Protein 2A3D (pdb70)

Structure (mmCIF, N/CA/C/O backbone):
data_2A3D
#
_entry.id   2A3D
#
_cell.length_a   1.000
_cell.length_b   1.000
_cell.length_c   1.000
_cell.angle_alpha   90.00
_cell.angle_beta   90.00
_cell.angle_gamma   90.00
#
_symmetry.space_group_name_H-M   'P 1'
#
loop_
_atom_site.group_PDB
_atom_site.id
_atom_site.type_symbol
_atom_site.label_atom_id
_atom_site.label_alt_id
_atom_site.label_comp_id
_atom_site.label_asym_id
_atom_site.label_entity_id
_atom_site.label_seq_id
_atom_site.pdbx_PDB_ins_code
_atom_site.Cartn_x
_atom_site.Cartn_y
_atom_site.Cartn_z
_atom_site.occupancy
_atom_site.B_iso_or_equiv
_atom_site.auth_seq_id
_atom_site.auth_comp_id
_atom_site.auth_asym_id
_atom_site.auth_atom_id
_atom_site.pdbx_PDB_model_num
ATOM 1 N N . MET A 1 1 ? 55.881 8.038 16.840 1.00 0.00 1 MET A N 1
ATOM 2 C CA . MET A 1 1 ? 56.203 9.492 16.942 1.00 0.00 1 MET A CA 1
ATOM 3 C C . MET A 1 1 ? 56.556 10.053 15.560 1.00 0.00 1 MET A C 1
ATOM 4 O O . MET A 1 1 ? 56.095 9.567 14.547 1.00 0.00 1 MET A O 1
ATOM 20 N N . GLY A 1 2 ? 57.369 11.073 15.512 1.00 0.00 2 GLY A N 1
ATOM 21 C CA . GLY A 1 2 ? 57.749 11.663 14.196 1.00 0.00 2 GLY A CA 1
ATOM 22 C C . GLY A 1 2 ? 58.308 10.568 13.285 1.00 0.00 2 GLY A C 1
ATOM 23 O O . GLY A 1 2 ? 58.266 10.673 12.075 1.00 0.00 2 GLY A O 1
ATOM 27 N N . SER A 1 3 ? 58.831 9.517 13.855 1.00 0.00 3 SER A N 1
ATOM 28 C CA . SER A 1 3 ? 59.391 8.417 13.018 1.00 0.00 3 SER A CA 1
ATOM 29 C C . SER A 1 3 ? 58.303 7.847 12.104 1.00 0.00 3 SER A C 1
ATOM 30 O O . SER A 1 3 ? 58.435 7.837 10.897 1.00 0.00 3 SER A O 1
ATOM 38 N N . TRP A 1 4 ? 57.228 7.374 12.672 1.00 0.00 4 TRP A N 1
ATOM 39 C CA . TRP A 1 4 ? 56.131 6.807 11.835 1.00 0.00 4 TRP A CA 1
ATOM 40 C C . TRP A 1 4 ? 55.463 7.911 11.006 1.00 0.00 4 TRP A C 1
ATOM 41 O O . TRP A 1 4 ? 54.683 7.640 10.116 1.00 0.00 4 TRP A O 1
ATOM 62 N N . ALA A 1 5 ? 55.759 9.153 11.288 1.00 0.00 5 ALA A N 1
ATOM 63 C CA . ALA A 1 5 ? 55.134 10.261 10.511 1.00 0.00 5 ALA A CA 1
ATOM 64 C C . ALA A 1 5 ? 55.687 10.286 9.083 1.00 0.00 5 ALA A C 1
ATOM 65 O O . ALA A 1 5 ? 54.957 10.467 8.128 1.00 0.00 5 ALA A O 1
ATOM 72 N N . GLU A 1 6 ? 56.971 10.107 8.929 1.00 0.00 6 GLU A N 1
ATOM 73 C CA . GLU A 1 6 ? 57.568 10.122 7.562 1.00 0.00 6 GLU A CA 1
ATOM 74 C C . GLU A 1 6 ? 57.289 8.798 6.845 1.00 0.00 6 GLU A C 1
ATOM 75 O O . GLU A 1 6 ? 57.137 8.754 5.640 1.00 0.00 6 GLU A O 1
ATOM 87 N N . PHE A 1 7 ? 57.221 7.718 7.575 1.00 0.00 7 PHE A N 1
ATOM 88 C CA . PHE A 1 7 ? 56.952 6.399 6.932 1.00 0.00 7 PHE A CA 1
ATOM 89 C C . PHE A 1 7 ? 55.552 6.387 6.313 1.00 0.00 7 PHE A C 1
ATOM 90 O O . PHE A 1 7 ? 55.295 5.695 5.348 1.00 0.00 7 PHE A O 1
ATOM 107 N N . LYS A 1 8 ? 54.644 7.148 6.860 1.00 0.00 8 LYS A N 1
ATOM 108 C CA . LYS A 1 8 ? 53.261 7.179 6.301 1.00 0.00 8 LYS A CA 1
ATOM 109 C C . LYS A 1 8 ? 53.236 7.985 5.000 1.00 0.00 8 LYS A C 1
ATOM 110 O O . LYS A 1 8 ? 52.484 7.693 4.091 1.00 0.00 8 LYS A O 1
ATOM 129 N N . GLN A 1 9 ? 54.053 8.999 4.902 1.00 0.00 9 GLN A N 1
ATOM 130 C CA . GLN A 1 9 ? 54.074 9.821 3.658 1.00 0.00 9 GLN A CA 1
ATOM 131 C C . GLN A 1 9 ? 54.693 9.021 2.508 1.00 0.00 9 GLN A C 1
ATOM 132 O O . GLN A 1 9 ? 54.452 9.293 1.349 1.00 0.00 9 GLN A O 1
ATOM 146 N N . ARG A 1 10 ? 55.490 8.035 2.820 1.00 0.0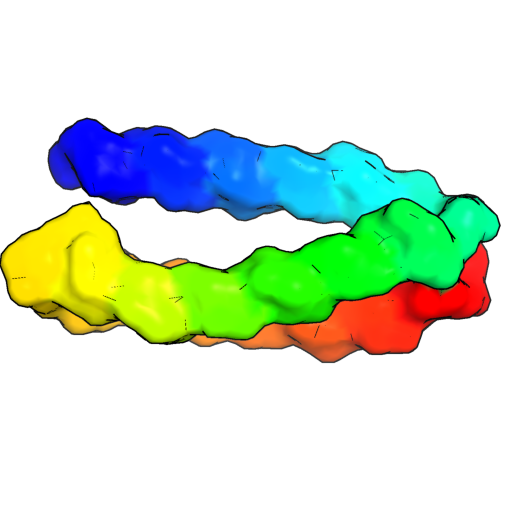0 10 ARG A N 1
ATOM 147 C CA . ARG A 1 10 ? 56.124 7.219 1.744 1.00 0.00 10 ARG A CA 1
ATOM 148 C C . ARG A 1 10 ? 55.108 6.234 1.160 1.00 0.00 10 ARG A C 1
ATOM 149 O O . ARG A 1 10 ? 55.005 6.074 -0.039 1.00 0.00 10 ARG A O 1
ATOM 170 N N . LEU A 1 11 ? 54.355 5.576 1.999 1.00 0.00 11 LEU A N 1
ATOM 171 C CA . LEU A 1 11 ? 53.344 4.602 1.492 1.00 0.00 11 LEU A CA 1
ATOM 172 C C . LEU A 1 11 ? 52.363 5.306 0.549 1.00 0.00 11 LEU A C 1
ATOM 173 O O . LEU A 1 11 ? 51.837 4.715 -0.374 1.00 0.00 11 LEU A O 1
ATOM 189 N N . ALA A 1 12 ? 52.119 6.569 0.766 1.00 0.00 12 ALA A N 1
ATOM 190 C CA . ALA A 1 12 ? 51.180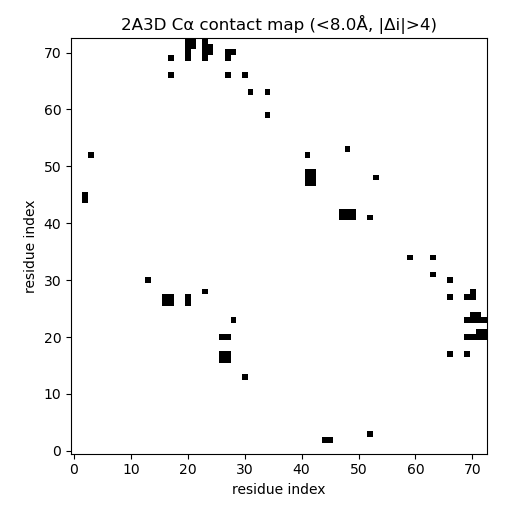 7.308 -0.125 1.00 0.00 12 ALA A CA 1
ATOM 191 C C . ALA A 1 12 ? 51.895 7.707 -1.418 1.00 0.00 12 ALA A C 1
ATOM 192 O 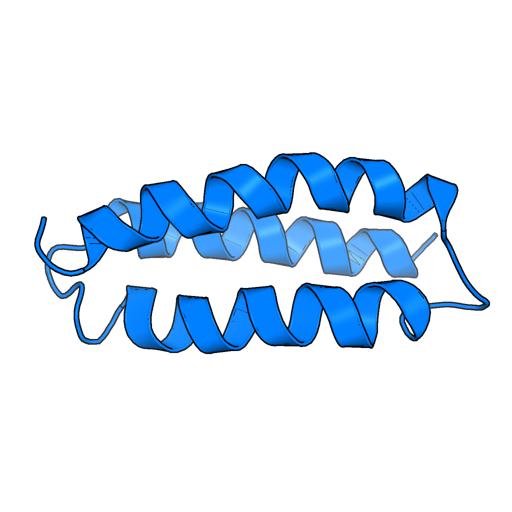O . ALA A 1 12 ? 51.288 7.836 -2.463 1.00 0.00 12 ALA A O 1
ATOM 199 N N . ALA A 1 13 ? 53.185 7.898 -1.355 1.00 0.00 13 ALA A N 1
ATOM 200 C CA . ALA A 1 13 ? 53.944 8.284 -2.578 1.00 0.00 13 ALA A CA 1
ATOM 201 C C . ALA A 1 13 ? 53.894 7.152 -3.608 1.00 0.00 13 ALA A C 1
ATOM 202 O O . ALA A 1 13 ? 53.899 7.385 -4.800 1.00 0.00 13 ALA A O 1
ATOM 209 N N . ILE A 1 14 ? 53.842 5.928 -3.157 1.00 0.00 14 ILE A N 1
ATOM 210 C CA . ILE A 1 14 ? 53.787 4.786 -4.114 1.00 0.00 14 ILE A CA 1
ATOM 211 C C . ILE A 1 14 ? 52.355 4.585 -4.622 1.00 0.00 14 ILE A C 1
ATOM 212 O O . ILE A 1 14 ? 52.119 3.834 -5.543 1.00 0.00 14 ILE A O 1
ATOM 228 N N . LYS A 1 15 ? 51.393 5.241 -4.029 1.00 0.00 15 LYS A N 1
ATOM 229 C CA . LYS A 1 15 ? 49.986 5.067 -4.492 1.00 0.00 15 LYS A CA 1
ATOM 230 C C . LYS A 1 15 ? 49.739 5.851 -5.785 1.00 0.00 15 LYS A C 1
ATOM 231 O O . LYS A 1 15 ? 48.944 5.460 -6.616 1.00 0.00 15 LYS A O 1
ATOM 250 N N . THR A 1 16 ? 50.407 6.957 -5.960 1.00 0.00 16 THR A N 1
ATOM 251 C CA . THR A 1 16 ? 50.196 7.763 -7.200 1.00 0.00 16 THR A CA 1
ATOM 252 C C . THR A 1 16 ? 51.080 7.245 -8.340 1.00 0.00 16 THR A C 1
ATOM 253 O O . THR A 1 16 ? 50.621 7.020 -9.444 1.00 0.00 16 THR A O 1
ATOM 264 N N . ARG A 1 17 ? 52.345 7.058 -8.083 1.00 0.00 17 ARG A N 1
ATOM 265 C CA . ARG A 1 17 ? 53.259 6.562 -9.154 1.00 0.00 17 ARG A CA 1
ATOM 266 C C . ARG A 1 17 ? 52.737 5.242 -9.729 1.00 0.00 17 ARG A C 1
ATOM 267 O O . ARG A 1 17 ? 52.629 5.072 -10.931 1.00 0.00 17 ARG A O 1
ATOM 288 N N . LEU A 1 18 ? 52.409 4.306 -8.883 1.00 0.00 18 LEU A N 1
ATOM 289 C CA . LEU A 1 18 ? 51.892 3.005 -9.386 1.00 0.00 18 LEU A CA 1
ATOM 290 C C . LEU A 1 18 ? 50.493 3.177 -9.985 1.00 0.00 18 LEU A C 1
ATOM 291 O O . LEU A 1 18 ? 49.958 2.274 -10.598 1.00 0.00 18 LEU A O 1
ATOM 307 N N . GLN A 1 19 ? 49.897 4.329 -9.829 1.00 0.00 19 GLN A N 1
ATOM 308 C CA . GLN A 1 19 ? 48.545 4.545 -10.412 1.00 0.00 19 GLN A CA 1
ATOM 309 C C . GLN A 1 19 ? 48.657 4.635 -11.937 1.00 0.00 19 GLN A C 1
ATOM 310 O O . GLN A 1 19 ? 47.694 4.445 -12.654 1.00 0.00 19 GLN A O 1
ATOM 324 N N . ALA A 1 20 ? 49.832 4.923 -12.438 1.00 0.00 20 ALA A N 1
ATOM 325 C CA . ALA A 1 20 ? 50.012 5.023 -13.915 1.00 0.00 20 ALA A CA 1
ATOM 326 C C . ALA A 1 20 ? 50.578 3.712 -14.472 1.00 0.00 20 ALA A C 1
ATOM 327 O O . ALA A 1 20 ? 49.875 2.943 -15.096 1.00 0.00 20 ALA A O 1
ATOM 334 N N . LEU A 1 21 ? 51.848 3.454 -14.257 1.00 0.00 21 LEU A N 1
ATOM 335 C CA . LEU A 1 21 ? 52.468 2.202 -14.772 1.00 0.00 21 LEU A CA 1
ATOM 336 C C . LEU A 1 21 ? 52.395 2.147 -16.299 1.00 0.00 21 LEU A C 1
ATOM 337 O O . LEU A 1 21 ? 52.689 1.135 -16.904 1.00 0.00 21 LEU A O 1
ATOM 353 N N . GLY A 1 22 ? 52.069 3.244 -16.934 1.00 0.00 22 GLY A N 1
ATOM 354 C CA . GLY A 1 22 ? 52.058 3.253 -18.417 1.00 0.00 22 GLY A CA 1
ATOM 355 C C . GLY A 1 22 ? 53.522 3.235 -18.834 1.00 0.00 22 GLY A C 1
ATOM 356 O O . GLY A 1 22 ? 53.913 2.606 -19.796 1.00 0.00 22 GLY A O 1
ATOM 360 N N . GLY A 1 23 ? 54.339 3.900 -18.059 1.00 0.00 23 GLY A N 1
ATOM 361 C CA . GLY A 1 23 ? 55.794 3.916 -18.323 1.00 0.00 23 GLY A CA 1
ATOM 362 C C . GLY A 1 23 ? 56.379 2.657 -17.688 1.00 0.00 23 GLY A C 1
ATOM 363 O O . GLY A 1 23 ? 57.276 2.037 -18.217 1.00 0.00 23 GLY A O 1
ATOM 367 N N . SER A 1 24 ? 55.834 2.285 -16.556 1.00 0.00 24 SER A N 1
ATOM 368 C CA . SER A 1 24 ? 56.276 1.058 -15.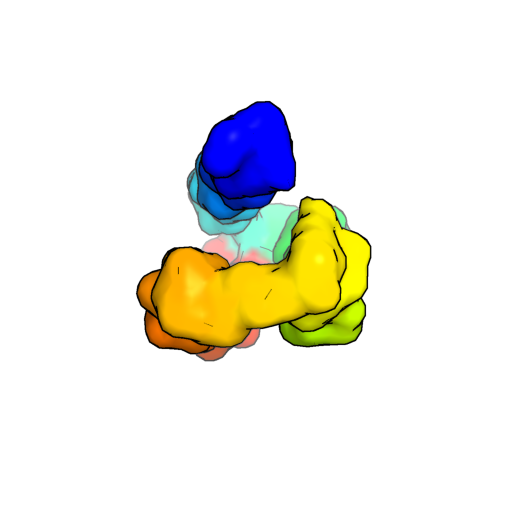823 1.00 0.00 24 SER A CA 1
ATOM 369 C C . SER A 1 24 ? 57.803 0.965 -15.702 1.00 0.00 24 SER A C 1
ATOM 370 O O . SER A 1 24 ? 58.371 1.310 -14.686 1.00 0.00 24 SER A O 1
ATOM 378 N N . GLU A 1 25 ? 58.457 0.477 -16.722 1.00 0.00 25 GLU A N 1
ATOM 379 C CA . GLU A 1 25 ? 59.951 0.322 -16.696 1.00 0.00 25 GLU A CA 1
ATOM 380 C C . GLU A 1 25 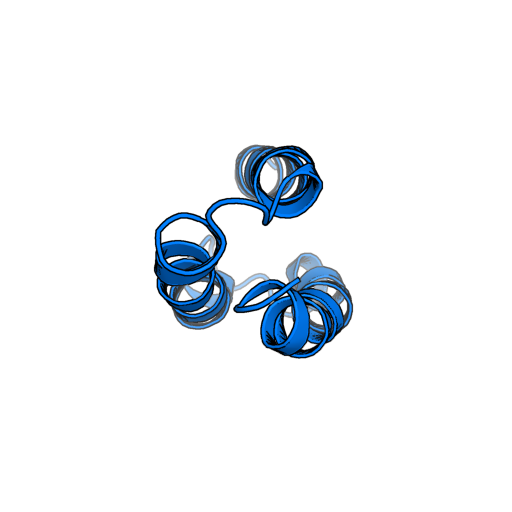? 60.643 1.489 -15.974 1.00 0.00 25 GLU A C 1
ATOM 381 O O . GLU A 1 25 ? 61.535 1.289 -15.176 1.00 0.00 25 GLU A O 1
ATOM 393 N N . ALA A 1 26 ? 60.246 2.701 -16.246 1.00 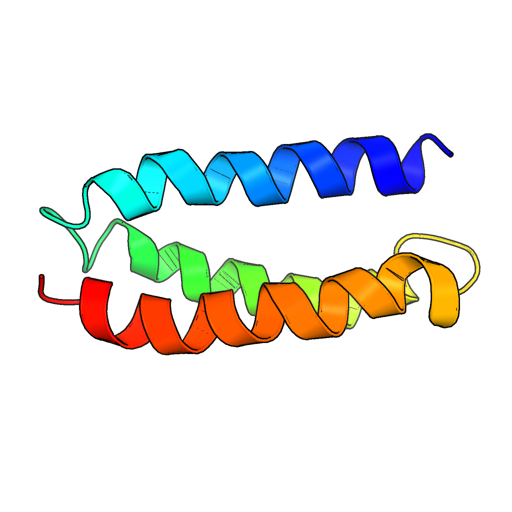0.00 26 ALA A N 1
ATOM 394 C CA . ALA A 1 26 ? 60.894 3.864 -15.565 1.00 0.00 26 ALA A CA 1
ATOM 395 C C . ALA A 1 26 ? 60.084 4.298 -14.335 1.00 0.00 26 ALA A C 1
ATOM 396 O O . ALA A 1 26 ? 60.483 5.179 -13.598 1.00 0.00 26 ALA A O 1
ATOM 403 N N . GLU A 1 27 ? 58.945 3.701 -14.118 1.00 0.00 27 GLU A N 1
ATOM 404 C CA . GLU A 1 27 ? 58.099 4.086 -12.952 1.00 0.00 27 GLU A CA 1
ATOM 405 C C . GLU A 1 27 ? 58.351 3.164 -11.751 1.00 0.00 27 GLU A C 1
ATOM 406 O O . GLU A 1 27 ? 58.971 3.540 -10.764 1.00 0.00 27 GLU A O 1
ATOM 418 N N . LEU A 1 28 ? 57.864 1.956 -11.813 1.00 0.00 28 LEU A N 1
ATOM 419 C CA . LEU A 1 28 ? 58.060 1.034 -10.666 1.00 0.00 28 LEU A CA 1
ATOM 420 C C . LEU A 1 28 ? 59.445 0.372 -10.700 1.00 0.00 28 LEU A C 1
ATOM 421 O O . LEU A 1 28 ? 59.704 -0.570 -9.977 1.00 0.00 28 LEU A O 1
ATOM 437 N N . ALA A 1 29 ? 60.359 0.884 -11.482 1.00 0.00 29 ALA A N 1
ATOM 438 C CA . ALA A 1 29 ? 61.727 0.306 -11.472 1.00 0.00 29 ALA A CA 1
ATOM 439 C C . ALA A 1 29 ? 62.385 0.789 -10.182 1.00 0.00 29 ALA A C 1
ATOM 440 O O . ALA A 1 29 ? 62.945 0.026 -9.411 1.00 0.00 29 ALA A O 1
ATOM 447 N N . ALA A 1 30 ? 62.263 2.064 -9.923 1.00 0.00 30 ALA A N 1
ATOM 448 C CA . ALA A 1 30 ? 62.817 2.624 -8.669 1.00 0.00 30 ALA A CA 1
ATOM 449 C C . ALA A 1 30 ? 62.013 2.059 -7.501 1.00 0.00 30 ALA A C 1
ATOM 450 O O . ALA A 1 30 ? 62.509 1.922 -6.401 1.00 0.00 30 ALA A O 1
ATOM 457 N N . PHE A 1 31 ? 60.770 1.701 -7.742 1.00 0.00 31 PHE A N 1
ATOM 458 C CA . PHE A 1 31 ? 59.938 1.108 -6.646 1.00 0.00 31 PHE A CA 1
ATOM 459 C C . PHE A 1 31 ? 60.719 -0.015 -5.959 1.00 0.00 31 PHE A C 1
ATOM 460 O O . PHE A 1 31 ? 60.916 -0.010 -4.763 1.00 0.00 31 PHE A O 1
ATOM 477 N N . GLU A 1 32 ? 61.166 -0.981 -6.723 1.00 0.00 32 GLU A N 1
ATOM 478 C CA . GLU A 1 32 ? 61.940 -2.113 -6.133 1.00 0.00 32 GLU A CA 1
ATOM 479 C C . GLU A 1 32 ? 63.057 -1.570 -5.244 1.00 0.00 32 GLU A C 1
ATOM 480 O O . GLU A 1 32 ? 63.296 -2.062 -4.160 1.00 0.00 32 GLU A O 1
ATOM 492 N N . LYS A 1 33 ? 63.735 -0.547 -5.688 1.00 0.00 33 LYS A N 1
ATOM 493 C CA . LYS A 1 33 ? 64.824 0.030 -4.849 1.00 0.00 33 LYS A CA 1
ATOM 494 C C . LYS A 1 33 ? 64.238 0.583 -3.542 1.00 0.00 33 LYS A C 1
ATOM 495 O O . LYS A 1 33 ? 64.944 0.803 -2.577 1.00 0.00 33 LYS A O 1
ATOM 514 N N . GLU A 1 34 ? 62.949 0.809 -3.506 1.00 0.00 34 GLU A N 1
ATOM 515 C CA . GLU A 1 34 ? 62.315 1.347 -2.267 1.00 0.00 34 GLU A CA 1
ATOM 516 C C . GLU A 1 34 ? 62.066 0.219 -1.261 1.00 0.00 34 GLU A C 1
ATOM 517 O O . GLU A 1 34 ? 62.701 0.155 -0.228 1.00 0.00 34 GLU A O 1
ATOM 529 N N . ILE A 1 35 ? 61.137 -0.661 -1.554 1.00 0.00 35 ILE A N 1
ATOM 530 C CA . ILE A 1 35 ? 60.830 -1.797 -0.601 1.00 0.00 35 ILE A CA 1
ATOM 531 C C . ILE A 1 35 ? 62.129 -2.406 -0.054 1.00 0.00 35 ILE A C 1
ATOM 532 O O . ILE A 1 35 ? 62.165 -2.926 1.044 1.00 0.00 35 ILE A O 1
ATOM 548 N N . ALA A 1 36 ? 63.201 -2.333 -0.797 1.00 0.00 36 ALA A N 1
ATOM 549 C CA . ALA A 1 36 ? 64.488 -2.892 -0.293 1.00 0.00 36 ALA A CA 1
ATOM 550 C C . ALA A 1 36 ? 64.947 -2.079 0.919 1.00 0.00 36 ALA A C 1
ATOM 551 O O . ALA A 1 36 ? 65.306 -2.620 1.949 1.00 0.00 36 ALA A O 1
ATOM 558 N N . ALA A 1 37 ? 64.918 -0.779 0.808 1.00 0.00 37 ALA A N 1
ATOM 559 C CA . ALA A 1 37 ? 65.331 0.075 1.956 1.00 0.00 37 ALA A CA 1
ATOM 560 C C . ALA A 1 37 ? 64.228 0.097 3.024 1.00 0.00 37 ALA A C 1
ATOM 561 O O . ALA A 1 37 ? 64.382 0.692 4.072 1.00 0.00 37 ALA A O 1
ATOM 568 N N . PHE A 1 38 ? 63.116 -0.548 2.770 1.00 0.00 38 PHE A N 1
ATOM 569 C CA . PHE A 1 38 ? 62.015 -0.562 3.774 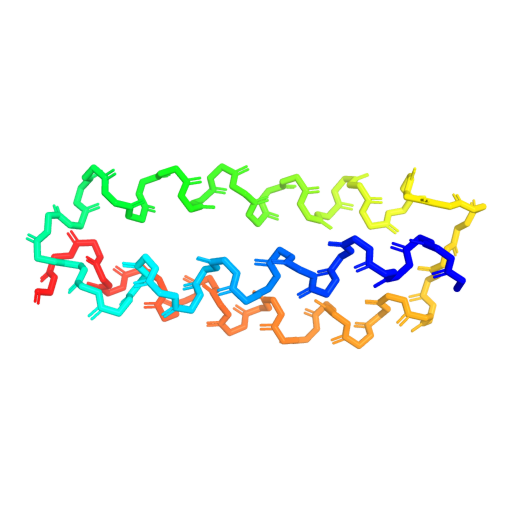1.00 0.00 38 PHE A CA 1
ATOM 570 C C . PHE A 1 38 ? 62.313 -1.597 4.860 1.00 0.00 38 PHE A C 1
ATOM 571 O O . PHE A 1 38 ? 61.803 -1.522 5.957 1.00 0.00 38 PHE A O 1
ATOM 588 N N . GLU A 1 39 ? 63.138 -2.561 4.563 1.00 0.00 39 GLU A N 1
ATOM 589 C CA . GLU A 1 39 ? 63.469 -3.595 5.583 1.00 0.00 39 GLU A CA 1
ATOM 590 C C . GLU A 1 39 ? 64.719 -3.175 6.360 1.00 0.00 39 GLU A C 1
ATOM 591 O O . GLU A 1 39 ? 64.726 -3.142 7.576 1.00 0.00 39 GLU A O 1
ATOM 603 N N . SER A 1 40 ? 65.776 -2.850 5.667 1.00 0.00 40 SER A N 1
ATOM 604 C CA . SER A 1 40 ? 67.023 -2.428 6.367 1.00 0.00 40 SER A CA 1
ATOM 605 C C . SER A 1 40 ? 66.754 -1.193 7.233 1.00 0.00 40 SER A C 1
ATOM 606 O O . SER A 1 40 ? 67.381 -0.988 8.254 1.00 0.00 40 SER A O 1
ATOM 614 N N . GLU A 1 41 ? 65.826 -0.368 6.833 1.00 0.00 41 GLU A N 1
ATOM 615 C CA . GLU A 1 41 ? 65.518 0.855 7.630 1.00 0.00 41 GLU A CA 1
ATOM 616 C C . GLU A 1 41 ? 64.465 0.546 8.699 1.00 0.00 41 GLU A C 1
ATOM 617 O O . GLU A 1 41 ? 64.482 1.108 9.775 1.00 0.00 41 GLU A O 1
ATOM 629 N N . LEU A 1 42 ? 63.551 -0.344 8.410 1.00 0.00 42 LEU A N 1
ATOM 630 C CA . LEU A 1 42 ? 62.491 -0.696 9.408 1.00 0.00 42 LEU A CA 1
ATOM 631 C C . LEU A 1 42 ? 63.099 -0.923 10.795 1.00 0.00 42 LEU A C 1
ATOM 632 O O . LEU A 1 42 ? 62.479 -0.656 11.806 1.00 0.00 42 LEU A O 1
ATOM 648 N N . GLN A 1 43 ? 64.307 -1.409 10.854 1.00 0.00 43 GLN A N 1
ATOM 649 C CA . GLN A 1 43 ? 64.947 -1.646 12.179 1.00 0.00 43 GLN A CA 1
ATOM 650 C C . GLN A 1 43 ? 65.815 -0.447 12.571 1.00 0.00 43 GLN A C 1
ATOM 651 O O . GLN A 1 43 ? 66.006 -0.161 13.736 1.00 0.00 43 GLN A O 1
ATOM 665 N N . ALA A 1 44 ? 66.349 0.249 11.606 1.00 0.00 44 ALA A N 1
ATOM 666 C CA . ALA A 1 44 ? 67.214 1.422 11.923 1.00 0.00 44 ALA A CA 1
ATOM 667 C C . ALA A 1 44 ? 66.415 2.731 11.882 1.00 0.00 44 ALA A C 1
ATOM 668 O O . ALA A 1 44 ? 66.976 3.805 11.961 1.00 0.00 44 ALA A O 1
ATOM 675 N N . TYR A 1 45 ? 65.116 2.661 11.753 1.00 0.00 45 TYR A N 1
ATOM 676 C CA . TYR A 1 45 ? 64.317 3.921 11.702 1.00 0.00 45 TYR A CA 1
ATOM 677 C C . TYR A 1 45 ? 64.120 4.497 13.115 1.00 0.00 45 TYR A C 1
ATOM 678 O O . TYR A 1 45 ? 63.758 5.645 13.281 1.00 0.00 45 TYR A O 1
ATOM 696 N N . LYS A 1 46 ? 64.360 3.711 14.129 1.00 0.00 46 LYS A N 1
ATOM 697 C CA . LYS A 1 46 ? 64.194 4.215 15.520 1.00 0.00 46 LYS A CA 1
ATOM 698 C C . LYS A 1 46 ? 65.008 3.336 16.463 1.00 0.00 46 LYS A C 1
ATOM 699 O O . LYS A 1 46 ? 65.917 2.647 16.043 1.00 0.00 46 LYS A O 1
ATOM 718 N N . GLY A 1 47 ? 64.689 3.325 17.730 1.00 0.00 47 GLY A N 1
ATOM 719 C CA . GLY A 1 47 ? 65.454 2.453 18.667 1.00 0.00 47 GLY A CA 1
ATOM 720 C C . GLY A 1 47 ? 65.424 1.026 18.116 1.00 0.00 47 GLY A C 1
ATOM 721 O O . GLY A 1 47 ? 66.442 0.380 17.977 1.00 0.00 47 GLY A O 1
ATOM 725 N N . LYS A 1 48 ? 64.248 0.557 17.778 1.00 0.00 48 LYS A N 1
ATOM 726 C CA . LYS A 1 48 ? 64.080 -0.816 17.201 1.00 0.00 48 LYS A CA 1
ATOM 727 C C . LYS A 1 48 ? 62.591 -1.160 17.154 1.00 0.00 48 LYS A C 1
ATOM 728 O O . LYS A 1 48 ? 62.158 -2.169 17.673 1.00 0.00 48 LYS A O 1
ATOM 747 N N . GLY A 1 49 ? 61.803 -0.319 16.540 1.00 0.00 49 GLY A N 1
ATOM 748 C CA . GLY A 1 49 ? 60.339 -0.586 16.464 1.00 0.00 49 GLY A CA 1
ATOM 749 C C . GLY A 1 49 ? 60.090 -1.910 15.743 1.00 0.00 49 GLY A C 1
ATOM 750 O O . GLY A 1 49 ? 59.978 -1.959 14.534 1.00 0.00 49 GLY A O 1
ATOM 754 N N . ASN A 1 50 ? 59.998 -2.985 16.477 1.00 0.00 50 ASN A N 1
ATOM 755 C CA . ASN A 1 50 ? 59.759 -4.308 15.834 1.00 0.00 50 ASN A CA 1
ATOM 756 C C . ASN A 1 50 ? 58.255 -4.554 15.653 1.00 0.00 50 ASN A C 1
ATOM 757 O O . ASN A 1 50 ? 57.825 -4.915 14.577 1.00 0.00 50 ASN A O 1
ATOM 768 N N . PRO A 1 51 ? 57.497 -4.347 16.703 1.00 0.00 51 PRO A N 1
ATOM 769 C CA . PRO A 1 51 ? 56.034 -4.549 16.621 1.00 0.00 51 PRO A CA 1
ATOM 770 C C . PRO A 1 51 ? 55.378 -3.326 15.972 1.00 0.00 51 PRO A C 1
ATOM 771 O O . PRO A 1 51 ? 54.498 -3.441 15.135 1.00 0.00 51 PRO A O 1
ATOM 782 N N . GLU A 1 52 ? 55.808 -2.152 16.352 1.00 0.00 52 GLU A N 1
ATOM 783 C CA . GLU A 1 52 ? 55.225 -0.912 15.768 1.00 0.00 52 GLU A CA 1
ATOM 784 C C . GLU A 1 52 ? 55.264 -0.974 14.240 1.00 0.00 52 GLU A C 1
ATOM 785 O O . GLU A 1 52 ? 54.240 -1.023 13.588 1.00 0.00 52 GLU A O 1
ATOM 797 N N . VAL A 1 53 ? 56.434 -0.969 13.657 1.00 0.00 53 VAL A N 1
ATOM 798 C CA . VAL A 1 53 ? 56.512 -1.026 12.169 1.00 0.00 53 VAL A CA 1
ATOM 799 C C . VAL A 1 53 ? 56.146 -2.431 11.664 1.00 0.00 53 VAL A C 1
ATOM 800 O O . VAL A 1 53 ? 56.015 -2.655 10.477 1.00 0.00 53 VAL A O 1
ATOM 813 N N . GLU A 1 54 ? 55.973 -3.379 12.552 1.00 0.00 54 GLU A N 1
ATOM 814 C CA . GLU A 1 54 ? 55.609 -4.757 12.109 1.00 0.00 54 GLU A CA 1
ATOM 815 C C . GLU A 1 54 ? 54.406 -4.699 11.170 1.00 0.00 54 GLU A C 1
ATOM 816 O O . GLU A 1 54 ? 54.405 -5.290 10.109 1.00 0.00 54 GLU A O 1
ATOM 828 N N . ALA A 1 55 ? 53.383 -3.980 11.548 1.00 0.00 55 ALA A N 1
ATOM 829 C CA . ALA A 1 55 ? 52.186 -3.877 10.664 1.00 0.00 55 ALA A CA 1
ATOM 830 C C . ALA A 1 55 ? 52.617 -3.438 9.264 1.00 0.00 55 ALA A C 1
ATOM 831 O O . ALA A 1 55 ? 52.046 -3.843 8.271 1.00 0.00 55 ALA A O 1
ATOM 838 N N . LEU A 1 56 ? 53.632 -2.620 9.179 1.00 0.00 56 LEU A N 1
ATOM 839 C CA . LEU A 1 56 ? 54.110 -2.167 7.843 1.00 0.00 56 LEU A CA 1
ATOM 840 C C . LEU A 1 56 ? 54.863 -3.299 7.134 1.00 0.00 56 LEU A C 1
ATOM 841 O O . LEU A 1 56 ? 55.260 -3.169 5.994 1.00 0.00 56 LEU A O 1
ATOM 857 N N . ARG A 1 57 ? 55.058 -4.412 7.792 1.00 0.00 57 ARG A N 1
ATOM 858 C CA . ARG A 1 57 ? 55.772 -5.543 7.139 1.00 0.00 57 ARG A CA 1
ATOM 859 C C . ARG A 1 57 ? 54.769 -6.403 6.368 1.00 0.00 57 ARG A C 1
ATOM 860 O O . ARG A 1 57 ? 55.117 -7.095 5.432 1.00 0.00 57 ARG A O 1
ATOM 881 N N . LYS A 1 58 ? 53.521 -6.358 6.753 1.00 0.00 58 LYS A N 1
ATOM 882 C CA . LYS A 1 58 ? 52.491 -7.165 6.040 1.00 0.00 58 LYS A CA 1
ATOM 883 C C . LYS A 1 58 ? 51.944 -6.373 4.851 1.00 0.00 58 LYS A C 1
ATOM 884 O O . LYS A 1 58 ? 51.710 -6.911 3.787 1.00 0.00 58 LYS A O 1
ATOM 903 N N . GLU A 1 59 ? 51.746 -5.094 5.023 1.00 0.00 59 GLU A N 1
ATOM 904 C CA . GLU A 1 59 ? 51.221 -4.263 3.902 1.00 0.00 59 GLU A CA 1
ATOM 905 C C . GLU A 1 59 ? 52.297 -4.102 2.825 1.00 0.00 59 GLU A C 1
ATOM 906 O O . GLU A 1 59 ? 52.051 -4.303 1.653 1.00 0.00 59 GLU A O 1
ATOM 918 N N . ALA A 1 60 ? 53.490 -3.747 3.217 1.00 0.00 60 ALA A N 1
ATOM 919 C CA . ALA A 1 60 ? 54.586 -3.578 2.220 1.00 0.00 60 ALA A CA 1
ATOM 920 C C . ALA A 1 60 ? 54.786 -4.882 1.442 1.00 0.00 60 ALA A C 1
ATOM 921 O O . ALA A 1 60 ? 55.292 -4.887 0.338 1.00 0.00 60 ALA A O 1
ATOM 928 N N . ALA A 1 61 ? 54.388 -5.989 2.010 1.00 0.00 61 ALA A N 1
ATOM 929 C CA . ALA A 1 61 ? 54.550 -7.290 1.301 1.00 0.00 61 ALA A CA 1
ATOM 930 C C . ALA A 1 61 ? 53.700 -7.297 0.028 1.00 0.00 61 ALA A C 1
ATOM 931 O O . ALA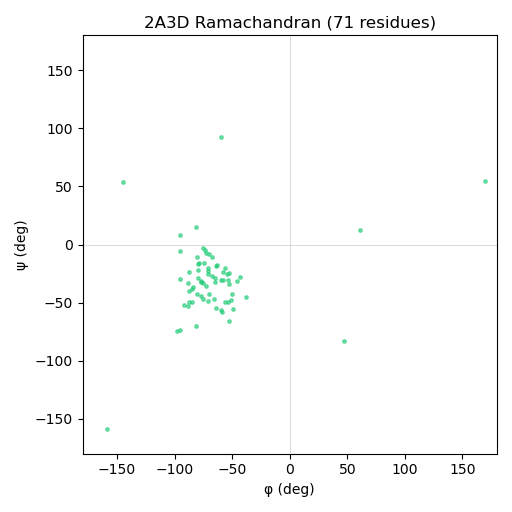 A 1 61 ? 54.190 -7.538 -1.057 1.00 0.00 61 ALA A O 1
ATOM 938 N N . ALA A 1 62 ? 52.429 -7.027 0.153 1.00 0.00 62 ALA A N 1
ATOM 939 C CA . ALA A 1 62 ? 51.548 -7.010 -1.050 1.00 0.00 62 ALA A CA 1
ATOM 940 C C . ALA A 1 62 ? 51.982 -5.890 -2.003 1.00 0.00 62 ALA A C 1
ATOM 941 O O . ALA A 1 62 ? 51.650 -5.894 -3.172 1.00 0.00 62 ALA A O 1
ATOM 948 N N . ILE A 1 63 ? 52.723 -4.933 -1.512 1.00 0.00 63 ILE A N 1
ATOM 949 C CA . ILE A 1 63 ? 53.182 -3.814 -2.384 1.00 0.00 63 ILE A CA 1
ATOM 950 C C . ILE A 1 63 ? 54.298 -4.293 -3.321 1.00 0.00 63 ILE A C 1
ATOM 951 O O . ILE A 1 63 ? 54.621 -3.642 -4.293 1.00 0.00 63 ILE A O 1
ATOM 967 N N . ARG A 1 64 ? 54.889 -5.424 -3.039 1.00 0.00 64 ARG A N 1
ATOM 968 C CA . ARG A 1 64 ? 55.982 -5.933 -3.919 1.00 0.00 64 ARG A CA 1
ATOM 969 C C . ARG A 1 64 ? 55.411 -6.795 -5.051 1.00 0.00 64 ARG A C 1
ATOM 970 O O . ARG A 1 64 ? 55.692 -6.574 -6.212 1.00 0.00 64 ARG A O 1
ATOM 991 N N . ASP A 1 65 ? 54.617 -7.777 -4.723 1.00 0.00 65 ASP A N 1
ATOM 992 C CA . ASP A 1 65 ? 54.037 -8.653 -5.785 1.00 0.00 65 ASP A CA 1
ATOM 993 C C . ASP A 1 65 ? 53.207 -7.819 -6.764 1.00 0.00 65 ASP A C 1
ATOM 994 O O . ASP A 1 65 ? 53.445 -7.819 -7.959 1.00 0.00 65 ASP A O 1
ATOM 1003 N N . GLU A 1 66 ? 52.236 -7.103 -6.270 1.00 0.00 66 GLU A N 1
ATOM 1004 C CA . GLU A 1 66 ? 51.396 -6.266 -7.173 1.00 0.00 66 GLU A CA 1
ATOM 1005 C C . GLU A 1 66 ? 52.293 -5.370 -8.030 1.00 0.00 66 GLU A C 1
ATOM 1006 O O . GLU A 1 66 ? 51.917 -4.936 -9.102 1.00 0.00 66 GLU A O 1
ATOM 1018 N N . LEU A 1 67 ? 53.479 -5.090 -7.562 1.00 0.00 67 LEU A N 1
ATOM 1019 C CA . LEU A 1 67 ? 54.400 -4.224 -8.345 1.00 0.00 67 LEU A CA 1
ATOM 1020 C C . LEU A 1 67 ? 55.079 -5.045 -9.457 1.00 0.00 67 LEU A C 1
ATOM 1021 O O . LEU A 1 67 ? 55.620 -4.500 -10.398 1.00 0.00 67 LEU A O 1
ATOM 1037 N N . GLN A 1 68 ? 55.042 -6.347 -9.363 1.00 0.00 68 GLN A N 1
ATOM 1038 C CA . GLN A 1 68 ? 55.677 -7.184 -10.421 1.00 0.00 68 GLN A CA 1
ATOM 1039 C C . GLN A 1 68 ? 54.856 -7.117 -11.715 1.00 0.00 68 GLN A C 1
ATOM 1040 O O . GLN A 1 68 ? 55.372 -7.312 -12.798 1.00 0.00 68 GLN A O 1
ATOM 1054 N N . ALA A 1 69 ? 53.582 -6.843 -11.614 1.00 0.00 69 ALA A N 1
ATOM 1055 C CA . ALA A 1 69 ? 52.735 -6.765 -12.845 1.00 0.00 69 ALA A CA 1
ATOM 1056 C C . ALA A 1 69 ? 52.828 -5.367 -13.471 1.00 0.00 69 ALA A C 1
ATOM 1057 O O . ALA A 1 69 ? 52.862 -5.212 -14.675 1.00 0.00 69 ALA A O 1
ATOM 1064 N N . TYR A 1 70 ? 52.876 -4.353 -12.653 1.00 0.00 70 TYR A N 1
ATOM 1065 C CA . TYR A 1 70 ? 52.973 -2.950 -13.174 1.00 0.00 70 TYR A CA 1
ATOM 1066 C C . TYR A 1 70 ? 54.190 -2.806 -14.092 1.00 0.00 70 TYR A C 1
ATOM 1067 O O . TYR A 1 70 ? 54.268 -1.895 -14.893 1.00 0.00 70 TYR A O 1
ATOM 1085 N N . ARG A 1 71 ? 55.138 -3.695 -13.987 1.00 0.00 71 ARG A N 1
ATOM 1086 C CA . ARG A 1 71 ? 56.343 -3.603 -14.860 1.00 0.00 71 ARG A CA 1
ATOM 1087 C C . ARG A 1 71 ? 55.925 -3.521 -16.332 1.00 0.00 71 ARG A C 1
ATOM 1088 O O . ARG A 1 71 ? 56.600 -2.922 -17.146 1.00 0.00 71 ARG A O 1
ATOM 1109 N N . HIS A 1 72 ? 54.817 -4.118 -16.681 1.00 0.00 72 HIS A N 1
ATOM 1110 C CA . HIS A 1 72 ? 54.361 -4.074 -18.102 1.00 0.00 72 HIS A CA 1
ATOM 1111 C C . HIS A 1 72 ? 52.832 -4.003 -18.170 1.00 0.00 72 HIS A C 1
ATOM 1112 O O . HIS A 1 72 ? 52.194 -4.800 -18.827 1.00 0.00 72 HIS A O 1
ATOM 1126 N N . ASN A 1 73 ? 52.240 -3.056 -17.496 1.00 0.00 73 ASN A N 1
ATOM 1127 C CA . ASN A 1 73 ? 50.754 -2.938 -17.526 1.00 0.00 73 ASN A CA 1
ATOM 1128 C C . ASN A 1 73 ? 50.333 -1.766 -18.417 1.00 0.00 73 ASN A C 1
ATOM 1129 O O . ASN A 1 73 ? 49.248 -1.249 -18.209 1.00 0.00 73 ASN A O 1
#

Sequence (73 aa):
MGSWAEFKQRLAAIKTRLQALGGSEAELAAFEKEIAAFESELQAYKGKGNPEVEALRKEAAAIRDELQAYRHN

Nearest PDB structures (foldseek):
  2a3d-assembly1_A  TM=1.014E+00  e=6.222E-09  synthetic construct

Foldseek 3Di:
DVLVVVVVVVVVVLVVLLVCLCVLQVGCVCVVVVLVVCVVVCQVSDVGPCPNCVVVVVVVVVVVVVSVVSSHD

Radius of gyration: 12.9 Å; Cα contacts (8 Å, |Δi|>4): 41; chains: 1; bounding box: 19×20×37 Å

Secondary structure (DSSP, 8-state):
-HHHHHHHHHHHHHHHHHHH-SSGGGTHHHHHHHHHHHHHHHHHSSS--SSTTTHHHHHHHHHHHHHHHHTT-

Solvent-accessible surface area: 5334 Å² total; per-residue (Å²): 156,56,24,105,54,102,7,142,122,103,17,55,42,14,134,83,134,26,144,69,11,67,46,10,119,93,52,2,50,59,11,94,164,72,17,65,54,7,107,90,53,17,117,81,31,74,63,148,6,79,90,107,6,84,70,8,141,168,108,10,49,61,26,120,101,98,5,133,43,46,141,138,128

CATH classification: 1.20.58.130